Protein AF-A0A3B9J5V6-F1 (afdb_monomer_lite)

Secondary structure (DSSP, 8-state):
-PPEEEESS-STTTTHHHHHHHHHHHHTT--EEEEE-HHHH---TTS-EEE-----PPP-

Structure (mmCIF, N/CA/C/O backbone):
data_AF-A0A3B9J5V6-F1
#
_entry.id   AF-A0A3B9J5V6-F1
#
loop_
_atom_site.group_PDB
_atom_site.id
_atom_site.type_symbol
_atom_site.label_atom_id
_atom_site.label_alt_id
_atom_site.label_comp_id
_atom_site.label_asym_id
_atom_site.label_entity_id
_atom_site.label_seq_id
_atom_site.pdbx_PDB_ins_code
_atom_site.Cartn_x
_atom_site.Cartn_y
_atom_site.Cartn_z
_atom_site.occupancy
_atom_site.B_iso_or_equiv
_atom_site.auth_seq_id
_atom_site.auth_comp_id
_atom_site.auth_asym_id
_atom_site.auth_atom_id
_atom_site.pdbx_PDB_model_num
ATOM 1 N N . MET A 1 1 ? 1.116 -1.515 20.174 1.00 81.44 1 MET A N 1
ATOM 2 C CA . MET A 1 1 ? 1.471 -2.466 19.097 1.00 81.44 1 MET A CA 1
ATOM 3 C C . MET A 1 1 ? 2.325 -1.706 18.093 1.00 81.44 1 MET A C 1
ATOM 5 O O . MET A 1 1 ? 2.074 -0.519 17.936 1.00 81.44 1 MET A O 1
ATOM 9 N N . LYS A 1 2 ? 3.362 -2.315 17.507 1.00 93.44 2 LYS A N 1
ATOM 10 C CA . LYS A 1 2 ? 4.122 -1.671 16.419 1.00 93.44 2 LYS A CA 1
ATOM 11 C C . LYS A 1 2 ? 3.388 -1.896 15.087 1.00 93.44 2 LYS A C 1
ATOM 13 O O . LYS A 1 2 ? 2.726 -2.930 14.987 1.00 93.44 2 LYS A O 1
ATOM 18 N N . PRO A 1 3 ? 3.479 -0.972 14.117 1.00 97.38 3 PRO A N 1
ATOM 19 C CA . PRO A 1 3 ? 2.869 -1.166 12.809 1.00 97.38 3 PRO A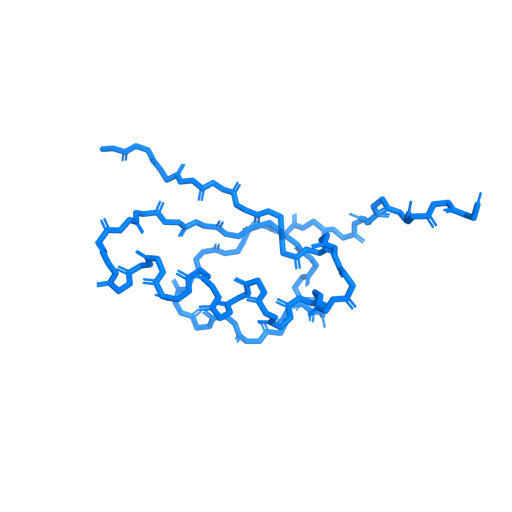 CA 1
ATOM 20 C C . PRO A 1 3 ? 3.562 -2.290 12.034 1.00 97.38 3 PRO A C 1
ATOM 22 O O . PRO A 1 3 ? 4.746 -2.571 12.248 1.00 97.38 3 PRO A O 1
ATOM 25 N N . VAL A 1 4 ? 2.822 -2.915 11.121 1.00 98.19 4 VAL A N 1
ATOM 26 C CA . VAL A 1 4 ? 3.400 -3.722 10.043 1.00 98.19 4 VAL A CA 1
ATOM 27 C C . VAL A 1 4 ? 3.781 -2.770 8.916 1.00 98.19 4 VAL A C 1
ATOM 29 O O . VAL A 1 4 ? 2.948 -1.998 8.456 1.00 98.19 4 VAL A O 1
ATOM 32 N N . VAL A 1 5 ? 5.035 -2.809 8.480 1.00 98.25 5 VAL A N 1
ATOM 33 C CA . VAL A 1 5 ? 5.510 -1.980 7.369 1.00 98.25 5 VAL A CA 1
ATOM 34 C C . VAL A 1 5 ? 5.519 -2.840 6.111 1.00 98.25 5 VAL A C 1
ATOM 36 O O . VAL A 1 5 ? 6.160 -3.891 6.096 1.00 98.25 5 VAL A O 1
ATOM 39 N N . VAL A 1 6 ? 4.770 -2.424 5.092 1.00 98.50 6 VAL A N 1
ATOM 40 C CA . VAL A 1 6 ? 4.523 -3.201 3.871 1.00 98.50 6 VAL A CA 1
ATOM 41 C C . VAL A 1 6 ? 5.227 -2.548 2.687 1.00 98.50 6 VAL A C 1
ATOM 43 O O . VAL A 1 6 ? 5.122 -1.339 2.486 1.00 98.50 6 VAL A O 1
ATOM 46 N N . ASP A 1 7 ? 5.934 -3.352 1.896 1.00 98.31 7 ASP A N 1
ATOM 47 C CA . ASP A 1 7 ? 6.475 -2.924 0.606 1.00 98.31 7 ASP A CA 1
ATOM 48 C C . ASP A 1 7 ? 5.326 -2.690 -0.384 1.00 98.31 7 ASP A C 1
ATOM 50 O O . ASP A 1 7 ? 4.602 -3.621 -0.737 1.00 98.31 7 ASP A O 1
ATOM 54 N N . ALA A 1 8 ? 5.159 -1.442 -0.814 1.00 98.06 8 ALA A N 1
ATOM 55 C CA . ALA A 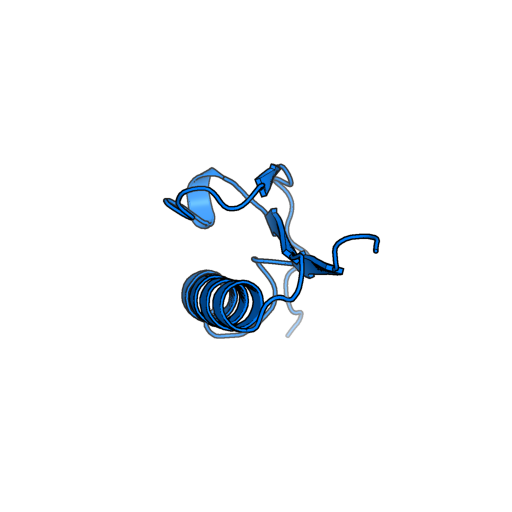1 8 ? 4.148 -1.036 -1.777 1.00 98.06 8 ALA A CA 1
ATOM 56 C C . ALA A 1 8 ? 4.503 -1.436 -3.214 1.00 98.06 8 ALA A C 1
ATOM 58 O O . ALA A 1 8 ? 3.625 -1.404 -4.065 1.00 98.06 8 ALA A O 1
ATOM 59 N N . MET A 1 9 ? 5.764 -1.770 -3.505 1.00 97.06 9 MET A N 1
ATOM 60 C CA . MET A 1 9 ? 6.281 -1.883 -4.872 1.00 97.06 9 MET A CA 1
ATOM 61 C C . MET A 1 9 ? 6.379 -3.327 -5.373 1.00 97.06 9 MET A C 1
ATOM 63 O O . MET A 1 9 ? 6.444 -3.548 -6.581 1.00 97.06 9 MET A O 1
ATOM 67 N N . GLY A 1 10 ? 6.392 -4.306 -4.469 1.00 95.38 10 GLY A N 1
ATOM 68 C CA . GLY A 1 10 ? 6.512 -5.720 -4.810 1.00 95.38 10 GLY A CA 1
ATOM 69 C C . GLY A 1 10 ? 5.197 -6.366 -5.259 1.00 95.38 10 GLY A C 1
ATOM 70 O O . GLY A 1 10 ? 4.205 -6.364 -4.530 1.00 95.38 10 GLY A O 1
ATOM 71 N N . GLY A 1 11 ? 5.222 -7.011 -6.427 1.00 94.31 11 GLY A N 1
ATOM 72 C CA . GLY A 1 11 ? 4.142 -7.862 -6.936 1.00 94.31 11 GLY A CA 1
ATOM 73 C C . GLY A 1 11 ? 3.534 -7.375 -8.251 1.00 94.31 11 GLY A C 1
ATOM 74 O O . GLY A 1 11 ? 3.584 -6.196 -8.584 1.00 94.31 11 GLY A O 1
ATOM 75 N N . ASP A 1 12 ? 2.913 -8.296 -8.986 1.00 94.25 12 ASP A N 1
ATOM 76 C CA . ASP A 1 12 ? 2.499 -8.085 -10.383 1.00 94.25 12 ASP A CA 1
ATOM 77 C C . ASP A 1 12 ? 1.513 -6.922 -10.585 1.00 94.25 12 ASP A C 1
ATOM 79 O O . ASP A 1 12 ? 1.491 -6.299 -11.643 1.00 94.25 12 ASP A O 1
ATOM 83 N N . ASN A 1 13 ? 0.696 -6.625 -9.569 1.00 95.12 13 ASN A N 1
ATOM 84 C CA . ASN A 1 13 ? -0.316 -5.562 -9.606 1.00 95.12 13 ASN A CA 1
ATOM 85 C C . ASN A 1 13 ? -0.006 -4.408 -8.630 1.00 95.12 13 ASN A C 1
ATOM 87 O O . ASN A 1 13 ? -0.870 -3.577 -8.322 1.00 95.12 13 ASN A O 1
ATOM 91 N N . ALA A 1 14 ? 1.219 -4.366 -8.104 1.00 96.00 14 ALA A N 1
ATOM 92 C CA . ALA A 1 14 ? 1.687 -3.258 -7.291 1.00 96.00 14 ALA A CA 1
ATOM 93 C C . ALA A 1 14 ? 1.774 -1.961 -8.128 1.00 96.00 14 ALA A C 1
ATOM 95 O O . ALA A 1 14 ? 1.961 -2.014 -9.344 1.00 96.00 14 ALA A O 1
ATOM 96 N N . PRO A 1 15 ? 1.631 -0.777 -7.509 1.00 96.69 15 PRO A N 1
ATOM 97 C CA . PRO A 1 15 ? 1.361 -0.563 -6.086 1.00 96.69 15 PRO A CA 1
ATOM 98 C C . PRO A 1 15 ? -0.127 -0.601 -5.703 1.00 96.69 15 PRO A C 1
ATOM 100 O O . PRO A 1 15 ? -0.461 -0.709 -4.525 1.00 96.69 15 PRO A O 1
ATOM 103 N N . SER A 1 16 ? -1.032 -0.554 -6.685 1.00 95.62 16 SER A N 1
ATOM 104 C CA . SER A 1 16 ? -2.471 -0.340 -6.462 1.00 95.62 16 SER A CA 1
ATOM 105 C C . SER A 1 16 ? -3.119 -1.338 -5.491 1.00 95.62 16 SER A C 1
ATOM 107 O O . SER A 1 16 ? -3.702 -0.920 -4.489 1.00 95.62 16 SER A O 1
ATOM 109 N N . ILE A 1 17 ? -2.955 -2.648 -5.718 1.00 96.94 17 ILE A N 1
ATOM 110 C CA . ILE A 1 17 ? -3.617 -3.664 -4.880 1.00 96.94 17 ILE A CA 1
ATOM 111 C C . ILE A 1 17 ? -3.037 -3.708 -3.469 1.00 96.94 17 ILE A C 1
ATOM 113 O O . ILE A 1 17 ? -3.724 -4.092 -2.523 1.00 96.94 17 ILE A O 1
ATOM 117 N N . VAL A 1 18 ? -1.760 -3.340 -3.321 1.00 97.81 18 VAL A N 1
ATOM 118 C CA . VAL A 1 18 ? -1.100 -3.317 -2.016 1.00 97.81 18 VAL A CA 1
ATOM 119 C C . VAL A 1 18 ? -1.718 -2.211 -1.172 1.00 97.81 18 VAL A C 1
ATOM 121 O O . VAL A 1 18 ? -2.107 -2.458 -0.033 1.00 97.81 18 VAL A O 1
ATOM 124 N N . VAL A 1 19 ? -1.900 -1.020 -1.748 1.00 97.62 19 VAL A N 1
ATOM 125 C CA . VAL A 1 19 ? -2.559 0.105 -1.071 1.00 97.62 19 VAL A CA 1
ATOM 126 C C . VAL A 1 19 ? -4.003 -0.244 -0.691 1.00 97.62 19 VAL A C 1
ATOM 128 O O . VAL A 1 19 ? -4.425 0.045 0.428 1.00 97.62 19 VAL A O 1
ATOM 131 N N . GLU A 1 20 ? -4.760 -0.906 -1.571 1.00 97.19 20 GLU A N 1
ATOM 132 C CA . GLU A 1 20 ? -6.118 -1.385 -1.264 1.00 97.19 20 GLU A CA 1
ATOM 133 C C . GLU A 1 20 ? -6.136 -2.387 -0.100 1.00 97.19 20 GLU A C 1
ATOM 1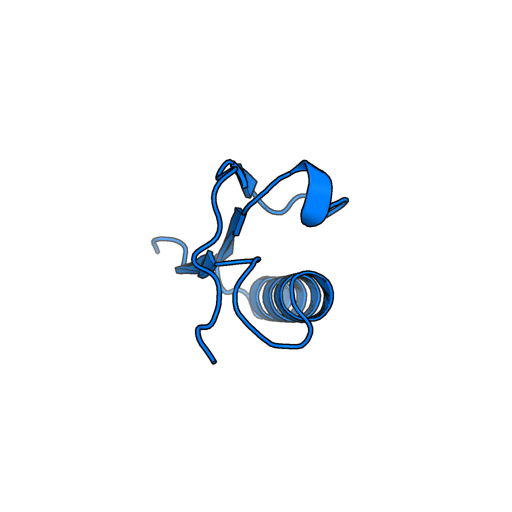35 O O . GLU A 1 20 ? -6.939 -2.253 0.826 1.00 97.19 20 GLU A O 1
ATOM 140 N N . GLY A 1 21 ? -5.214 -3.354 -0.099 1.00 97.94 21 GLY A N 1
ATOM 141 C CA . GLY A 1 21 ? -5.069 -4.323 0.986 1.00 97.94 21 GLY A CA 1
ATOM 142 C C . GLY A 1 21 ? -4.681 -3.675 2.316 1.00 97.94 21 GLY A C 1
ATOM 143 O O . GLY A 1 21 ? -5.221 -4.038 3.362 1.00 97.94 21 GLY A O 1
ATOM 144 N N . VAL A 1 22 ? -3.793 -2.675 2.288 1.00 98.31 22 VAL A N 1
ATOM 145 C CA . VAL A 1 22 ? -3.417 -1.904 3.480 1.00 98.31 22 VAL A CA 1
ATOM 146 C C . VAL A 1 22 ? -4.608 -1.132 4.044 1.00 98.31 22 VAL A C 1
ATOM 148 O O . VAL A 1 22 ? -4.816 -1.163 5.257 1.00 98.31 22 VAL A O 1
ATOM 151 N N . ARG A 1 23 ? -5.435 -0.509 3.196 1.00 97.75 23 ARG A N 1
ATOM 152 C CA . ARG A 1 23 ? -6.674 0.155 3.643 1.00 97.75 23 ARG A CA 1
ATOM 153 C C . ARG A 1 23 ? -7.601 -0.827 4.359 1.00 97.75 23 ARG A C 1
ATOM 155 O O . ARG A 1 23 ? -8.010 -0.561 5.484 1.00 97.75 23 ARG A O 1
ATOM 162 N N . ALA A 1 24 ? -7.834 -2.001 3.772 1.00 98.19 24 ALA A N 1
ATOM 163 C CA . ALA A 1 24 ? -8.661 -3.034 4.394 1.00 98.19 24 ALA A CA 1
ATOM 164 C C . ALA A 1 24 ? -8.095 -3.530 5.743 1.00 98.19 24 ALA A C 1
ATOM 166 O O . ALA A 1 24 ? -8.854 -3.816 6.669 1.00 98.19 24 ALA A O 1
ATOM 167 N N . ALA A 1 25 ? -6.768 -3.622 5.882 1.00 98.12 25 ALA A N 1
ATOM 168 C CA . ALA A 1 25 ? -6.125 -4.000 7.141 1.00 98.12 25 ALA A CA 1
ATOM 169 C C . ALA A 1 25 ? -6.288 -2.923 8.229 1.00 98.12 25 ALA A C 1
ATOM 171 O O . ALA A 1 25 ? -6.564 -3.255 9.385 1.00 98.12 25 ALA A O 1
ATOM 172 N N . ILE A 1 26 ? -6.167 -1.645 7.858 1.00 97.75 26 ILE A N 1
ATOM 173 C CA . ILE A 1 26 ? -6.407 -0.510 8.758 1.00 97.75 26 ILE A CA 1
ATOM 174 C C . ILE A 1 26 ? -7.868 -0.490 9.217 1.00 97.75 26 ILE A C 1
ATOM 176 O O . ILE A 1 26 ? -8.119 -0.368 10.417 1.00 97.75 26 ILE A O 1
ATOM 180 N N . ASP A 1 27 ? -8.818 -0.711 8.306 1.00 97.56 27 ASP A N 1
ATOM 181 C CA . ASP A 1 27 ? -10.249 -0.811 8.627 1.00 97.56 27 ASP A CA 1
ATOM 182 C C . ASP A 1 27 ? -10.552 -1.971 9.595 1.00 97.56 27 ASP A C 1
ATOM 184 O O . ASP A 1 27 ? -11.461 -1.887 10.422 1.00 97.56 27 ASP A O 1
ATOM 188 N N . ALA A 1 28 ? -9.753 -3.042 9.549 1.00 98.06 28 ALA A N 1
ATOM 189 C CA . ALA A 1 28 ? -9.813 -4.164 10.488 1.00 98.06 28 ALA A CA 1
ATOM 190 C C . ALA A 1 28 ? -9.097 -3.901 11.833 1.00 98.06 28 ALA A C 1
ATOM 192 O O . ALA A 1 28 ? -9.060 -4.783 12.696 1.00 98.06 28 ALA A O 1
ATOM 193 N N . GLY A 1 29 ? -8.532 -2.708 12.039 1.00 97.38 29 GLY A N 1
ATOM 194 C CA . GLY A 1 29 ? -7.857 -2.303 13.274 1.00 97.38 29 GLY A CA 1
ATOM 195 C C . GLY A 1 29 ? -6.383 -2.709 13.367 1.00 97.38 29 GLY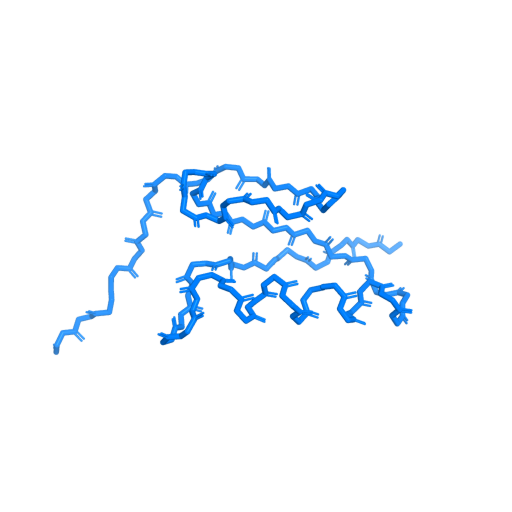 A C 1
ATOM 196 O O . GLY A 1 29 ? -5.811 -2.683 14.460 1.00 97.38 29 GLY A O 1
ATOM 197 N N . ILE A 1 30 ? -5.756 -3.091 12.252 1.00 97.81 30 ILE A N 1
ATOM 198 C CA . ILE A 1 30 ? -4.334 -3.442 12.203 1.00 97.81 30 ILE A CA 1
ATOM 199 C C . ILE A 1 30 ? -3.533 -2.180 11.848 1.00 97.81 30 ILE A C 1
ATOM 201 O O . ILE A 1 30 ? -3.780 -1.579 10.805 1.00 97.81 30 ILE A O 1
ATOM 205 N N . PRO A 1 31 ? -2.557 -1.758 12.671 1.00 97.62 31 PRO A N 1
ATOM 206 C CA . PRO A 1 31 ? -1.699 -0.633 12.320 1.00 97.62 31 PRO A CA 1
ATOM 207 C C . PRO A 1 31 ? -0.743 -1.032 11.188 1.00 97.62 31 PRO A C 1
ATOM 209 O O . PRO A 1 31 ? 0.045 -1.971 11.344 1.00 97.62 31 PRO A O 1
ATOM 212 N N . VAL A 1 32 ? -0.796 -0.311 10.068 1.00 98.31 32 VAL A N 1
ATOM 213 C CA . VAL A 1 32 ? 0.016 -0.574 8.874 1.00 98.31 32 VAL A CA 1
ATOM 214 C C . VAL A 1 32 ? 0.578 0.731 8.309 1.00 98.31 32 VAL A C 1
ATOM 216 O O . VAL A 1 32 ? -0.090 1.761 8.331 1.00 98.31 32 VAL A O 1
ATOM 219 N N . GLU A 1 33 ? 1.805 0.672 7.802 1.00 98.44 33 GLU A N 1
ATOM 220 C CA . GLU A 1 33 ? 2.496 1.752 7.089 1.00 98.44 33 GLU A CA 1
ATOM 221 C C . GLU A 1 33 ? 3.073 1.198 5.773 1.00 98.44 33 GLU A C 1
ATOM 223 O O . GLU A 1 33 ? 3.239 -0.017 5.628 1.00 98.44 33 GLU A O 1
ATOM 228 N N . LEU A 1 34 ? 3.393 2.069 4.817 1.00 98.62 34 LEU A N 1
ATOM 229 C CA . LEU A 1 34 ? 3.922 1.694 3.501 1.00 98.62 34 LEU A CA 1
ATOM 230 C C . LEU A 1 34 ? 5.387 2.100 3.340 1.00 98.62 34 LEU A C 1
ATOM 232 O O . LEU A 1 34 ? 5.810 3.124 3.867 1.00 98.62 34 LEU A O 1
ATOM 236 N N . VAL A 1 35 ? 6.144 1.343 2.548 1.00 98.62 35 VAL A N 1
ATOM 237 C CA . VAL A 1 35 ? 7.439 1.750 1.980 1.00 98.62 35 VAL A CA 1
ATOM 238 C C . VAL A 1 35 ? 7.328 1.693 0.462 1.00 98.62 35 VAL A C 1
ATOM 240 O O . VAL A 1 35 ? 6.839 0.701 -0.068 1.00 98.62 35 VAL A O 1
ATOM 243 N N . GLY A 1 36 ? 7.781 2.724 -0.247 1.00 98.12 36 GLY A N 1
ATOM 244 C CA . GLY A 1 36 ? 7.774 2.717 -1.712 1.00 98.12 36 GLY A CA 1
ATOM 245 C C . GLY A 1 36 ? 8.098 4.070 -2.331 1.00 98.12 36 GLY A C 1
ATOM 246 O O . GLY A 1 36 ? 8.350 5.045 -1.619 1.00 98.12 36 GLY A O 1
ATOM 247 N N . ASP A 1 37 ? 8.089 4.125 -3.662 1.00 97.31 37 ASP A N 1
ATOM 248 C CA . ASP A 1 37 ? 8.376 5.351 -4.410 1.00 97.31 37 ASP A CA 1
ATOM 249 C C . ASP A 1 37 ? 7.147 6.278 -4.383 1.00 97.31 37 ASP A C 1
ATOM 251 O O . ASP A 1 37 ? 6.115 5.919 -4.959 1.00 97.31 37 ASP A O 1
ATOM 255 N N . PRO A 1 38 ? 7.221 7.480 -3.774 1.00 96.38 38 PRO A N 1
ATOM 256 C CA . PRO A 1 38 ? 6.088 8.406 -3.718 1.00 96.38 38 PRO A CA 1
ATOM 257 C C . PRO A 1 38 ? 5.548 8.821 -5.092 1.00 96.38 38 PRO A C 1
ATOM 259 O O . PRO A 1 38 ? 4.364 9.128 -5.217 1.00 96.38 38 PRO A O 1
ATOM 262 N N . GLY A 1 39 ? 6.393 8.823 -6.129 1.00 95.00 39 GLY A N 1
ATOM 263 C CA . GLY A 1 39 ? 5.985 9.127 -7.498 1.00 95.00 39 GLY A CA 1
ATOM 264 C C . GLY A 1 39 ? 5.174 8.010 -8.159 1.00 95.00 39 GLY A C 1
ATOM 265 O O . GLY A 1 39 ? 4.401 8.292 -9.073 1.00 95.00 39 GLY A O 1
ATOM 266 N N . LEU A 1 40 ? 5.322 6.764 -7.695 1.00 95.75 40 LEU A N 1
ATOM 267 C CA . LEU A 1 40 ? 4.638 5.589 -8.249 1.00 95.75 40 LEU A CA 1
ATOM 268 C C . LEU A 1 40 ? 3.463 5.123 -7.386 1.00 95.75 40 LEU A C 1
ATOM 270 O O . LEU A 1 40 ? 2.431 4.743 -7.933 1.00 95.75 40 LEU A O 1
ATOM 274 N N . VAL A 1 41 ? 3.598 5.170 -6.056 1.00 96.38 41 VAL A N 1
ATOM 275 C CA . VAL A 1 41 ? 2.520 4.829 -5.108 1.00 96.38 41 VAL A CA 1
ATOM 276 C C . VAL A 1 41 ? 1.315 5.754 -5.296 1.00 96.38 41 VAL A C 1
ATOM 278 O O . VAL A 1 41 ? 0.174 5.309 -5.179 1.00 96.38 41 VAL A O 1
ATOM 281 N N . GLY A 1 42 ? 1.556 7.023 -5.635 1.00 90.50 42 GLY A N 1
ATOM 282 C CA . GLY A 1 42 ? 0.497 8.009 -5.816 1.00 90.50 42 GLY A CA 1
ATOM 283 C C . GLY A 1 42 ? -0.201 8.351 -4.497 1.00 90.50 42 GLY A C 1
ATOM 284 O O . GLY A 1 42 ? 0.440 8.470 -3.455 1.00 90.50 42 GLY A O 1
ATOM 285 N N . ASP A 1 43 ? -1.520 8.546 -4.544 1.00 89.88 43 ASP A N 1
ATOM 286 C CA . ASP A 1 43 ? -2.311 8.937 -3.373 1.00 89.88 43 ASP A CA 1
ATOM 287 C C . ASP A 1 43 ? -2.710 7.728 -2.500 1.00 89.88 43 ASP A C 1
ATOM 289 O O . ASP A 1 43 ? -3.641 6.969 -2.805 1.00 89.88 43 ASP A O 1
ATOM 293 N N . CYS A 1 44 ? -2.020 7.572 -1.369 1.00 93.00 44 CYS A N 1
ATOM 294 C CA . CYS A 1 44 ? -2.345 6.599 -0.327 1.00 93.00 44 CYS A CA 1
ATOM 295 C C . CYS A 1 44 ? -3.216 7.175 0.809 1.00 93.00 44 CYS A C 1
ATOM 297 O O . CYS A 1 44 ? -3.498 6.462 1.772 1.00 93.00 44 CYS A O 1
ATOM 299 N N . GLY A 1 45 ? -3.723 8.408 0.693 1.00 92.81 45 GLY A N 1
ATOM 300 C CA . GLY A 1 45 ? -4.490 9.082 1.742 1.00 92.81 45 GLY A CA 1
ATOM 301 C C . GLY A 1 45 ? -3.658 9.318 3.006 1.00 92.81 45 GLY A C 1
ATOM 302 O O . GLY A 1 45 ? -2.496 9.706 2.929 1.00 92.81 45 GLY A O 1
ATOM 303 N N . ASP A 1 46 ? -4.239 9.036 4.175 1.00 94.88 46 ASP A N 1
ATOM 304 C CA . ASP A 1 46 ? -3.593 9.251 5.481 1.00 94.88 46 ASP A CA 1
ATOM 305 C C . ASP A 1 46 ? -2.606 8.134 5.886 1.00 94.88 46 ASP A C 1
ATOM 307 O O . ASP A 1 46 ? -2.088 8.126 7.006 1.00 94.88 46 ASP A O 1
ATOM 311 N N . ILE A 1 47 ? -2.344 7.163 5.003 1.00 97.75 47 ILE A N 1
ATOM 312 C CA . ILE A 1 47 ? -1.387 6.084 5.270 1.00 97.75 47 ILE A CA 1
ATOM 313 C C . ILE A 1 47 ? 0.029 6.664 5.255 1.00 97.75 47 ILE A C 1
ATOM 315 O O . ILE A 1 47 ? 0.451 7.269 4.271 1.00 97.75 47 ILE A O 1
ATOM 319 N N . VAL A 1 48 ? 0.788 6.439 6.330 1.00 98.00 48 VAL A N 1
ATOM 320 C CA . VAL A 1 48 ? 2.199 6.842 6.402 1.00 98.00 48 VAL A CA 1
ATOM 321 C C . VAL A 1 48 ? 2.996 6.099 5.328 1.00 98.00 48 VAL A C 1
ATOM 323 O O . VAL A 1 48 ? 3.043 4.867 5.334 1.00 98.00 48 VAL A O 1
ATOM 326 N N . LEU A 1 49 ? 3.641 6.856 4.436 1.00 98.31 49 LEU A N 1
ATOM 327 C CA . LEU A 1 49 ? 4.532 6.348 3.396 1.00 98.31 49 LEU A CA 1
ATOM 328 C C . LEU A 1 49 ? 5.986 6.724 3.702 1.00 98.31 49 LEU A C 1
ATOM 330 O O . LEU A 1 49 ? 6.358 7.898 3.727 1.00 98.31 49 LEU A O 1
ATOM 334 N N . HIS A 1 50 ? 6.822 5.710 3.881 1.00 98.31 50 HIS A N 1
ATOM 335 C CA . HIS A 1 50 ? 8.271 5.827 3.962 1.00 98.31 50 HIS A CA 1
ATOM 336 C C . HIS A 1 50 ? 8.854 5.801 2.549 1.00 98.31 50 HIS A C 1
ATOM 338 O O . HIS A 1 50 ? 8.730 4.810 1.830 1.00 98.31 50 HIS A O 1
ATOM 344 N N . ALA A 1 51 ? 9.484 6.900 2.141 1.00 97.69 51 ALA A N 1
ATOM 345 C CA . ALA A 1 51 ? 9.998 7.035 0.784 1.00 97.69 51 ALA A CA 1
ATOM 346 C C . ALA A 1 51 ? 11.160 6.063 0.512 1.00 97.69 51 ALA A C 1
ATOM 348 O O . ALA A 1 51 ? 12.158 6.053 1.235 1.00 97.69 51 ALA A O 1
ATOM 349 N N . ALA A 1 52 ? 11.050 5.309 -0.579 1.00 98.00 52 ALA A N 1
ATOM 350 C CA . ALA A 1 52 ? 12.118 4.498 -1.151 1.00 98.00 52 ALA A CA 1
ATOM 351 C C . ALA A 1 52 ? 12.070 4.614 -2.680 1.00 98.00 52 ALA A C 1
ATOM 353 O O . ALA A 1 52 ? 11.096 4.209 -3.300 1.00 98.00 52 ALA A O 1
ATOM 354 N N . SER A 1 53 ? 13.106 5.189 -3.291 1.00 94.94 53 SER A N 1
ATOM 355 C CA . SER A 1 53 ? 13.142 5.475 -4.735 1.00 94.94 53 SER A CA 1
ATOM 356 C C . SER A 1 53 ? 13.723 4.345 -5.590 1.00 94.94 53 SER A C 1
ATOM 358 O O . SER A 1 53 ? 13.738 4.450 -6.811 1.00 94.94 53 SER A O 1
ATOM 360 N N . GLU A 1 54 ? 14.265 3.296 -4.970 1.00 96.06 54 GLU A N 1
ATOM 361 C CA . GLU A 1 54 ? 14.845 2.147 -5.669 1.00 96.06 54 GLU A CA 1
ATOM 362 C C . GLU A 1 54 ? 13.977 0.907 -5.455 1.00 96.06 54 GLU A C 1
ATOM 364 O O . GLU A 1 54 ? 13.501 0.652 -4.349 1.00 96.06 54 GLU A O 1
ATOM 369 N N . ILE A 1 55 ? 13.787 0.132 -6.524 1.00 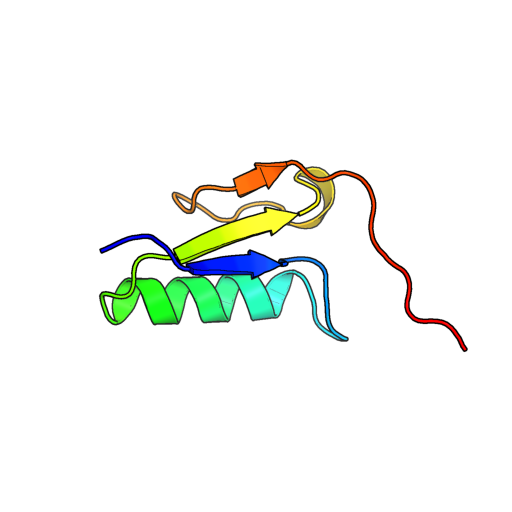93.25 55 ILE A N 1
ATOM 370 C CA . ILE A 1 55 ? 12.952 -1.072 -6.545 1.00 93.25 55 ILE A CA 1
ATOM 371 C C . ILE A 1 55 ? 13.828 -2.244 -6.975 1.00 93.25 55 ILE A C 1
ATOM 373 O O . ILE A 1 55 ? 14.566 -2.152 -7.958 1.00 93.25 55 ILE A O 1
ATOM 377 N N . ILE A 1 56 ? 13.731 -3.363 -6.257 1.00 93.62 56 ILE A N 1
ATOM 378 C CA . ILE A 1 56 ? 14.375 -4.610 -6.672 1.00 93.62 56 ILE A CA 1
ATOM 379 C C . ILE A 1 56 ? 13.527 -5.212 -7.794 1.00 93.62 56 ILE A C 1
ATOM 381 O O . ILE A 1 56 ? 12.442 -5.735 -7.550 1.00 93.62 56 ILE A O 1
ATOM 385 N N . GLY A 1 57 ? 14.013 -5.112 -9.031 1.00 86.88 57 GLY A N 1
ATOM 386 C CA . GLY A 1 57 ? 13.353 -5.718 -10.184 1.00 86.88 57 GLY A CA 1
ATOM 387 C C . GLY A 1 57 ? 13.297 -7.242 -10.073 1.00 86.88 57 GLY A C 1
ATOM 388 O O . GLY A 1 57 ? 14.213 -7.876 -9.544 1.00 86.88 57 GLY A O 1
ATOM 389 N N . MET A 1 58 ? 12.229 -7.837 -10.600 1.00 79.50 58 MET A N 1
ATOM 390 C CA . MET A 1 58 ? 12.164 -9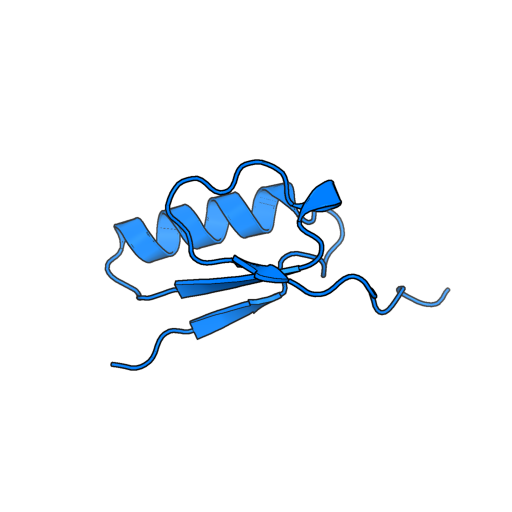.283 -10.789 1.00 79.50 58 MET A CA 1
ATOM 391 C C . MET A 1 58 ? 13.042 -9.644 -11.991 1.00 79.50 58 MET A C 1
ATOM 393 O O . MET A 1 58 ? 12.866 -9.089 -13.075 1.00 79.50 58 MET A O 1
ATOM 397 N N . ALA A 1 59 ? 14.032 -10.512 -11.778 1.00 77.19 59 ALA A N 1
ATOM 398 C CA . ALA A 1 59 ? 14.836 -11.057 -12.867 1.00 77.19 59 ALA A CA 1
ATOM 399 C C . ALA A 1 59 ? 13.964 -11.932 -13.786 1.00 77.19 59 ALA A C 1
ATOM 401 O O . ALA A 1 59 ? 13.010 -12.550 -13.309 1.00 77.19 59 ALA A O 1
ATOM 402 N N . GLU A 1 60 ? 14.313 -11.990 -15.075 1.00 58.34 60 GLU A N 1
ATOM 403 C CA . GLU A 1 60 ? 13.907 -13.105 -15.949 1.00 58.34 60 GLU A CA 1
ATOM 404 C C . GLU A 1 60 ? 14.591 -14.414 -15.529 1.00 58.34 60 GLU A C 1
ATOM 406 O O . GLU A 1 60 ? 15.778 -14.366 -15.117 1.00 58.34 60 GLU A O 1
#

Radius of gyration: 11.46 Å; chains: 1; bounding box: 25×22×35 Å

pLDDT: mean 94.93, std 6.48, range [58.34, 98.62]

Foldseek 3Di:
DDAAEDELADDDPGNVVVLVVQVVCVVVVGHYAYEEDCVRNDDSDPHHYHHDDDDDDDDD

Sequence (60 aa):
MKPVVVDAMGGDNAPSIVVEGVRAAIDAGIPVELVGDPGLVGDCGDIVLHAASEIIGMAE